Protein AF-A0A526Z137-F1 (afdb_monomer_lite)

Foldseek 3Di:
DVLCVLLLNDPPPDDDDDFDWDQAPVDHPDIDTSNPADSPHPVSVVCEPPPDDDDDPPVVVVPDVVDDPD

Sequence (70 aa):
VLSQAVMGILPNTAHVRGRILFSDPEKPGTTQDILQMPRDGPEIRALRGSRIGKIFQEPMTSLSPLHTIG

Radius of gyration: 13.03 Å; chains: 1; bounding box: 35×22×30 Å

Structure (mmCIF, N/CA/C/O backbone):
data_AF-A0A526Z137-F1
#
_entry.id   AF-A0A526Z137-F1
#
loop_
_atom_site.group_PDB
_atom_site.id
_atom_site.type_sym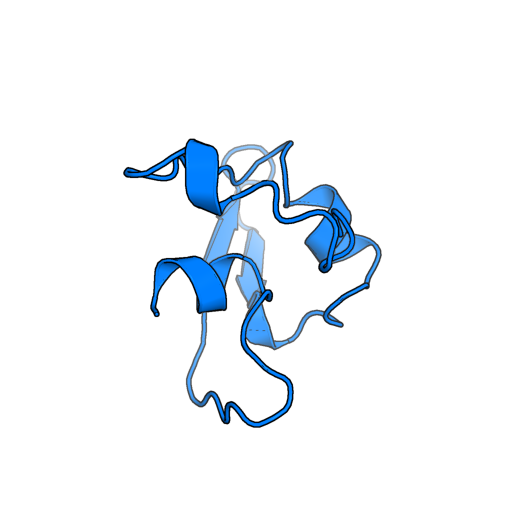bol
_atom_site.label_atom_id
_atom_site.label_alt_id
_atom_site.label_comp_id
_atom_site.label_asym_id
_atom_site.label_entity_id
_atom_site.label_seq_id
_atom_site.pdbx_PDB_ins_code
_atom_site.Cartn_x
_atom_site.Cartn_y
_atom_site.Cartn_z
_atom_site.occupancy
_atom_site.B_iso_or_equiv
_atom_site.auth_seq_id
_atom_site.auth_comp_id
_atom_site.auth_asym_id
_atom_site.auth_atom_id
_atom_site.pdbx_PDB_model_num
ATOM 1 N N . VAL A 1 1 ? 5.574 -11.464 -1.032 1.00 72.31 1 VAL A N 1
ATOM 2 C CA . VAL A 1 1 ? 4.260 -11.263 -1.686 1.00 72.31 1 VAL A CA 1
ATOM 3 C C . VAL A 1 1 ? 3.265 -10.516 -0.799 1.00 72.31 1 VAL A C 1
ATOM 5 O O . VAL A 1 1 ? 2.943 -9.387 -1.137 1.00 72.31 1 VAL A O 1
ATOM 8 N N . LEU A 1 2 ? 2.832 -11.049 0.354 1.00 83.00 2 LEU A N 1
ATOM 9 C CA . LEU A 1 2 ? 1.804 -10.391 1.190 1.00 83.00 2 LEU A CA 1
ATOM 10 C C . LEU A 1 2 ? 2.199 -8.977 1.652 1.00 83.00 2 LEU A C 1
ATOM 12 O O . LEU A 1 2 ? 1.452 -8.025 1.459 1.00 83.00 2 LEU A O 1
ATOM 16 N N . SER A 1 3 ? 3.425 -8.806 2.149 1.00 82.38 3 SER A N 1
ATOM 17 C CA . SER A 1 3 ? 3.935 -7.485 2.543 1.00 82.38 3 SER A CA 1
ATOM 18 C C . SER A 1 3 ? 4.081 -6.501 1.374 1.00 82.38 3 SER A C 1
ATOM 20 O O . SER A 1 3 ? 3.976 -5.300 1.577 1.00 82.38 3 SER A O 1
ATOM 22 N N . GLN A 1 4 ? 4.298 -6.979 0.143 1.00 83.81 4 GLN A N 1
ATOM 23 C CA . GLN A 1 4 ? 4.345 -6.117 -1.048 1.00 83.81 4 GLN A CA 1
ATOM 24 C C . GLN A 1 4 ? 2.943 -5.670 -1.473 1.00 83.81 4 GLN A C 1
ATOM 26 O O . GLN A 1 4 ? 2.787 -4.539 -1.922 1.00 83.81 4 GLN A O 1
ATOM 31 N N . ALA A 1 5 ? 1.939 -6.537 -1.300 1.00 86.06 5 ALA A N 1
ATOM 32 C CA . ALA A 1 5 ? 0.537 -6.216 -1.550 1.00 86.06 5 ALA A CA 1
ATOM 33 C C . ALA A 1 5 ? 0.031 -5.136 -0.586 1.00 86.06 5 ALA A C 1
ATOM 35 O O . ALA A 1 5 ? -0.516 -4.136 -1.035 1.0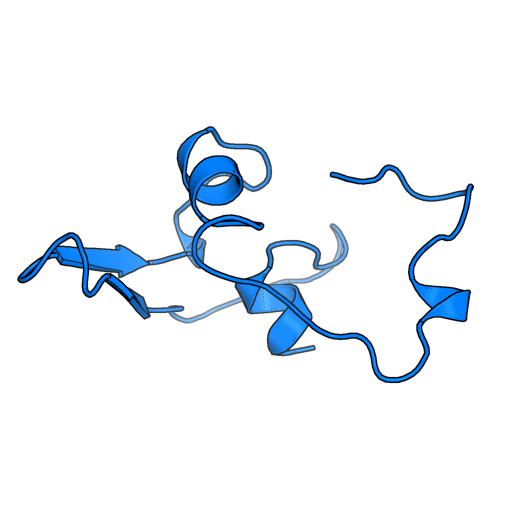0 86.06 5 ALA A O 1
ATOM 36 N N . VAL A 1 6 ? 0.303 -5.289 0.716 1.00 87.06 6 VAL A N 1
ATOM 37 C CA . VAL A 1 6 ? -0.037 -4.282 1.740 1.00 87.06 6 VAL A CA 1
ATOM 38 C C . VAL A 1 6 ? 0.650 -2.946 1.451 1.00 87.06 6 VAL A C 1
ATOM 40 O O . VAL A 1 6 ? 0.039 -1.893 1.568 1.00 87.06 6 VAL A O 1
ATOM 43 N N . MET A 1 7 ? 1.912 -2.978 1.018 1.00 85.81 7 MET A N 1
ATOM 44 C CA . MET A 1 7 ? 2.645 -1.764 0.669 1.00 85.81 7 MET A CA 1
ATOM 45 C C . MET A 1 7 ? 2.273 -1.206 -0.714 1.00 85.81 7 MET A C 1
ATOM 47 O O . MET A 1 7 ? 2.772 -0.149 -1.064 1.00 85.81 7 MET A O 1
ATOM 51 N N . GLY A 1 8 ? 1.429 -1.855 -1.525 1.00 81.69 8 GLY A N 1
ATOM 52 C CA . GLY A 1 8 ? 1.060 -1.397 -2.877 1.00 81.69 8 GLY A CA 1
ATOM 53 C C . GLY A 1 8 ? 2.208 -1.372 -3.906 1.00 81.69 8 GLY A C 1
ATOM 54 O O . GLY A 1 8 ? 2.106 -0.709 -4.940 1.00 81.69 8 GLY A O 1
ATOM 55 N N . ILE A 1 9 ? 3.288 -2.115 -3.646 1.00 82.50 9 ILE A N 1
ATOM 56 C CA . ILE A 1 9 ? 4.516 -2.172 -4.468 1.00 82.50 9 ILE A CA 1
ATOM 57 C C . ILE A 1 9 ? 4.613 -3.457 -5.307 1.00 82.50 9 ILE A C 1
ATOM 59 O O . ILE A 1 9 ? 5.701 -3.908 -5.658 1.00 82.50 9 ILE A O 1
ATOM 63 N N . LEU A 1 10 ? 3.483 -4.104 -5.590 1.00 84.81 10 LEU A N 1
ATOM 64 C CA . LEU A 1 10 ? 3.466 -5.265 -6.479 1.00 84.81 10 LEU A CA 1
ATOM 65 C C . LEU A 1 10 ? 3.835 -4.863 -7.921 1.00 84.81 10 LEU A C 1
ATOM 67 O O . LEU A 1 10 ? 3.551 -3.741 -8.330 1.00 84.81 10 LEU A O 1
ATOM 71 N N . PRO A 1 11 ? 4.438 -5.748 -8.726 1.00 83.00 11 PRO A N 1
ATOM 72 C CA . PRO A 1 11 ? 4.686 -5.465 -10.140 1.00 83.00 11 PRO A CA 1
ATOM 73 C C . PRO A 1 11 ? 3.396 -5.111 -10.894 1.00 83.00 11 PRO A C 1
ATOM 75 O O . PRO A 1 11 ? 2.330 -5.619 -10.555 1.00 83.00 11 PRO A O 1
ATOM 78 N N . ASN A 1 12 ? 3.487 -4.314 -11.964 1.00 81.06 12 ASN A N 1
ATOM 79 C CA . ASN A 1 12 ? 2.322 -3.952 -12.796 1.00 81.06 12 ASN A CA 1
ATOM 80 C C . ASN A 1 12 ? 1.632 -5.167 -13.445 1.00 81.06 12 ASN A C 1
ATOM 82 O O . ASN A 1 12 ? 0.480 -5.080 -13.849 1.00 81.06 12 ASN A O 1
ATOM 86 N N . THR A 1 13 ? 2.330 -6.299 -13.541 1.00 88.25 13 THR A N 1
ATOM 87 C CA . THR A 1 13 ? 1.804 -7.572 -14.049 1.00 88.25 13 THR A CA 1
ATOM 88 C C . THR A 1 13 ? 0.998 -8.358 -13.008 1.00 88.25 13 THR A C 1
ATOM 90 O O . THR A 1 13 ? 0.328 -9.335 -13.350 1.00 88.25 13 THR A O 1
ATOM 93 N N . ALA A 1 14 ? 1.056 -7.967 -11.732 1.00 85.56 14 ALA A N 1
ATOM 94 C CA . ALA A 1 14 ? 0.379 -8.669 -10.654 1.00 85.56 14 ALA A CA 1
ATOM 95 C C . ALA A 1 14 ? -1.123 -8.363 -10.644 1.00 85.56 14 ALA A C 1
ATOM 97 O O . ALA A 1 14 ? -1.541 -7.209 -10.669 1.00 85.56 14 ALA A O 1
ATOM 98 N N . HIS A 1 15 ? -1.933 -9.414 -10.522 1.00 86.62 15 HIS A N 1
ATOM 99 C CA . HIS A 1 15 ? -3.375 -9.306 -10.331 1.00 86.62 15 HIS A CA 1
ATOM 100 C C . HIS A 1 15 ? -3.718 -9.681 -8.892 1.00 86.62 15 HIS A C 1
ATOM 102 O O . HIS A 1 15 ? -3.388 -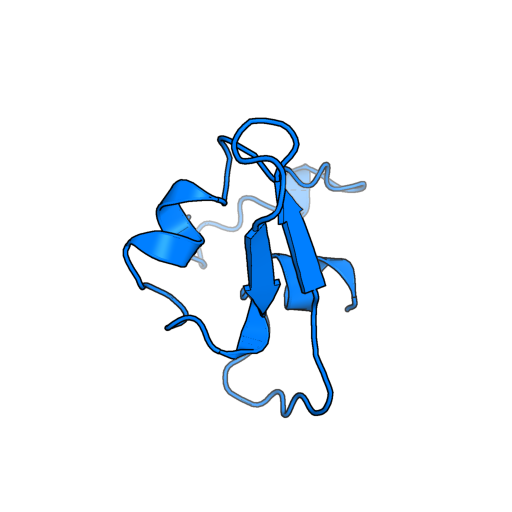10.775 -8.434 1.00 86.62 15 HIS A O 1
ATOM 108 N N . VAL A 1 16 ? -4.390 -8.778 -8.179 1.00 88.25 16 VAL A N 1
ATOM 109 C CA . VAL A 1 16 ? -4.808 -8.989 -6.788 1.00 88.25 16 VAL A CA 1
ATOM 110 C C . VAL A 1 16 ? -6.329 -9.041 -6.729 1.00 88.25 16 VAL A C 1
ATOM 112 O O . VAL A 1 16 ? -7.009 -8.232 -7.354 1.00 88.25 16 VAL A O 1
ATOM 115 N N . ARG A 1 17 ? -6.871 -9.998 -5.973 1.00 89.56 17 ARG A N 1
ATOM 116 C CA . ARG A 1 17 ? -8.297 -10.085 -5.636 1.00 89.56 17 ARG A CA 1
ATOM 117 C C . ARG A 1 17 ? -8.447 -10.227 -4.125 1.00 89.56 17 ARG A C 1
ATOM 119 O O . ARG A 1 17 ? -7.579 -10.806 -3.476 1.00 89.56 17 ARG A O 1
ATOM 126 N N . GLY A 1 18 ? -9.555 -9.727 -3.585 1.00 91.62 18 GLY A N 1
ATOM 127 C CA . GLY A 1 18 ? -9.827 -9.712 -2.148 1.00 91.62 18 GLY A CA 1
ATOM 128 C C . GLY A 1 18 ? -9.799 -8.297 -1.579 1.00 91.62 18 GLY A C 1
ATOM 129 O O . GLY A 1 18 ? -10.061 -7.342 -2.304 1.00 91.62 18 GLY A O 1
ATOM 130 N N . ARG A 1 19 ? -9.522 -8.185 -0.277 1.00 93.94 19 ARG A N 1
ATOM 131 C CA . ARG A 1 19 ? -9.496 -6.919 0.469 1.00 93.94 19 ARG A CA 1
ATOM 132 C C . ARG A 1 19 ? -8.339 -6.919 1.456 1.00 93.94 19 ARG A C 1
ATOM 134 O O . ARG A 1 19 ? -8.048 -7.961 2.044 1.00 93.94 19 ARG A O 1
ATOM 141 N N . ILE A 1 20 ? -7.710 -5.767 1.658 1.00 92.94 20 ILE A N 1
ATOM 142 C CA . ILE A 1 20 ? -6.705 -5.566 2.706 1.00 92.94 20 ILE A CA 1
ATOM 143 C C . ILE A 1 20 ? -7.248 -4.483 3.628 1.00 92.94 20 ILE A C 1
ATOM 145 O O . ILE A 1 20 ? -7.143 -3.296 3.340 1.00 92.94 20 ILE A O 1
ATOM 149 N N . LEU A 1 21 ? -7.857 -4.908 4.730 1.00 94.12 21 LEU A N 1
ATOM 150 C CA . LEU A 1 21 ? -8.520 -4.008 5.665 1.00 94.12 21 LEU A CA 1
ATOM 151 C C . LEU A 1 21 ? -7.517 -3.481 6.693 1.00 94.12 21 LEU A C 1
ATOM 153 O O . LEU A 1 21 ? -6.891 -4.259 7.411 1.00 94.12 21 LEU A O 1
ATOM 157 N N . PHE A 1 22 ? -7.389 -2.161 6.768 1.00 92.75 22 PHE A N 1
ATOM 158 C CA . PHE A 1 22 ? -6.589 -1.460 7.761 1.00 92.75 22 PHE A CA 1
ATOM 159 C C . PHE A 1 22 ? -7.499 -0.647 8.678 1.00 92.75 22 PHE A C 1
ATOM 161 O O . PHE A 1 22 ? -8.162 0.298 8.243 1.00 92.75 22 PHE A O 1
ATOM 168 N N . SER A 1 23 ? -7.528 -1.034 9.949 1.00 93.06 23 SER A N 1
ATOM 169 C CA . SER A 1 23 ? -8.205 -0.296 11.012 1.00 93.06 23 SER A CA 1
ATOM 170 C C . SER A 1 23 ? -7.164 0.507 11.772 1.00 93.06 23 SER A C 1
ATOM 172 O O . SER A 1 23 ? -6.231 -0.048 12.352 1.00 93.06 23 SER A O 1
ATOM 174 N N . ASP A 1 24 ? -7.315 1.820 11.726 1.00 90.19 24 ASP A N 1
ATOM 175 C CA . ASP A 1 24 ? -6.340 2.767 12.234 1.00 90.19 24 ASP A CA 1
ATOM 176 C C . ASP A 1 24 ? -6.617 3.080 13.725 1.00 90.19 24 ASP A C 1
ATOM 178 O O . ASP A 1 24 ? -7.675 3.635 14.030 1.00 90.19 24 ASP A O 1
ATOM 182 N N . PRO A 1 25 ? -5.686 2.794 14.662 1.00 88.44 25 PRO A N 1
ATOM 183 C CA . PRO A 1 25 ? -5.864 3.120 16.082 1.00 88.44 25 PRO A CA 1
ATOM 184 C C . PRO A 1 25 ? -6.022 4.618 16.393 1.00 88.44 25 PRO A C 1
ATOM 186 O O . PRO A 1 25 ? -6.649 4.968 17.387 1.00 88.44 25 PRO A O 1
ATOM 189 N N . GLU A 1 26 ? -5.475 5.506 15.558 1.00 87.50 26 GLU A N 1
ATOM 190 C CA . GLU A 1 26 ? -5.615 6.965 15.688 1.00 87.50 26 GLU A CA 1
ATOM 191 C C . GLU A 1 26 ? -6.936 7.475 15.098 1.00 87.50 26 GLU A C 1
ATOM 193 O O . GLU A 1 26 ? -7.337 8.607 15.364 1.00 87.50 26 GLU A O 1
ATOM 198 N N . LYS A 1 27 ? -7.643 6.643 14.322 1.00 86.56 27 LYS A N 1
ATOM 199 C CA . LYS A 1 27 ? -8.981 6.935 13.789 1.00 86.56 27 LYS A CA 1
ATOM 200 C C . LYS A 1 27 ? -9.962 5.814 14.154 1.00 86.56 27 LYS A C 1
ATOM 202 O O . LYS A 1 27 ? -10.402 5.064 13.270 1.00 86.56 27 LYS A O 1
ATOM 207 N N . PRO A 1 28 ? -10.326 5.691 15.445 1.00 86.69 28 PRO A N 1
ATOM 208 C CA . PRO A 1 28 ? -11.211 4.635 15.917 1.00 86.69 28 PRO A CA 1
ATOM 209 C C . PRO A 1 28 ? -12.531 4.613 15.140 1.00 86.69 28 PRO A C 1
ATOM 211 O O . PRO A 1 28 ? -13.096 5.656 14.817 1.00 86.69 28 PRO A O 1
ATOM 214 N N . GLY A 1 29 ? -13.024 3.414 14.831 1.00 87.25 29 GLY A N 1
ATOM 215 C CA . GLY A 1 29 ? -14.273 3.226 14.085 1.00 87.25 29 GLY A CA 1
ATOM 216 C C . GLY A 1 29 ? -14.141 3.348 12.565 1.00 87.25 29 GLY A C 1
ATOM 217 O O . GLY A 1 29 ? -15.110 3.084 11.858 1.00 87.25 29 GLY A O 1
ATOM 218 N N . THR A 1 30 ? -12.956 3.676 12.039 1.00 88.19 30 THR A N 1
ATOM 219 C CA . THR A 1 30 ? -12.701 3.674 10.593 1.00 88.19 30 THR A CA 1
ATOM 220 C C . THR A 1 30 ? -11.908 2.439 10.173 1.00 88.19 30 THR A C 1
ATOM 222 O O . THR A 1 30 ? -10.959 2.021 10.834 1.00 88.19 30 THR A O 1
ATOM 225 N N . THR A 1 31 ? -12.319 1.820 9.067 1.00 92.62 31 THR A N 1
ATOM 226 C CA . THR A 1 31 ? -11.584 0.726 8.422 1.00 92.62 31 THR A CA 1
ATOM 227 C C . THR A 1 31 ? -11.492 1.029 6.940 1.00 92.62 31 THR A C 1
ATOM 229 O O . THR A 1 31 ? -12.505 1.292 6.296 1.00 92.62 31 THR A O 1
ATOM 232 N N . GLN A 1 32 ? -10.275 1.015 6.412 1.00 91.69 32 GLN A N 1
ATOM 233 C CA . GLN A 1 32 ? -9.985 1.368 5.029 1.00 91.69 32 GLN A CA 1
ATOM 234 C C . GLN A 1 32 ? -9.490 0.135 4.279 1.00 91.69 32 GLN A C 1
ATOM 236 O O . GLN A 1 32 ? -8.669 -0.616 4.802 1.00 91.69 32 GLN A O 1
ATOM 241 N N . ASP A 1 33 ? -9.976 -0.079 3.058 1.00 93.81 33 ASP A N 1
ATOM 242 C CA . ASP A 1 33 ? -9.435 -1.119 2.183 1.00 93.81 33 ASP A CA 1
ATOM 243 C C . ASP A 1 33 ? -8.278 -0.551 1.361 1.00 93.81 33 ASP A C 1
ATOM 245 O O . ASP A 1 33 ? -8.478 0.250 0.447 1.00 93.81 33 ASP A O 1
ATOM 249 N N . ILE A 1 34 ? -7.062 -0.984 1.680 1.00 92.06 34 ILE A N 1
ATOM 250 C CA . ILE A 1 34 ? -5.831 -0.550 1.016 1.00 92.06 34 ILE A CA 1
ATOM 251 C C . ILE A 1 34 ? -5.862 -0.862 -0.487 1.00 92.06 34 ILE A C 1
ATOM 253 O O . ILE A 1 34 ? -5.305 -0.103 -1.276 1.00 92.06 34 ILE A O 1
ATOM 257 N N . LEU A 1 35 ? -6.528 -1.944 -0.913 1.00 91.06 35 LEU A N 1
ATOM 258 C CA . LEU A 1 35 ? -6.576 -2.318 -2.333 1.00 91.06 35 LEU A CA 1
ATOM 259 C C . LEU A 1 35 ? -7.440 -1.382 -3.186 1.00 91.06 35 LEU A C 1
ATOM 261 O O . LEU A 1 35 ? -7.293 -1.383 -4.405 1.00 91.06 35 LEU A O 1
ATOM 265 N N . GLN A 1 36 ? -8.328 -0.600 -2.567 1.00 90.75 36 GLN A N 1
ATOM 266 C CA . GLN A 1 36 ? -9.146 0.400 -3.261 1.00 90.75 36 GLN A CA 1
ATOM 267 C C . GLN A 1 36 ? -8.406 1.734 -3.443 1.00 90.75 36 GLN A C 1
ATOM 269 O O . GLN A 1 36 ? -8.878 2.604 -4.172 1.00 90.75 36 GLN A O 1
ATOM 274 N N . MET A 1 37 ? -7.251 1.909 -2.795 1.00 89.69 37 MET A N 1
ATOM 275 C CA . MET A 1 37 ? -6.476 3.143 -2.883 1.00 89.69 37 MET A CA 1
ATOM 276 C C . MET A 1 37 ? -5.673 3.191 -4.189 1.00 89.69 37 MET A C 1
ATOM 278 O O . MET A 1 37 ? -5.057 2.190 -4.576 1.00 89.69 37 MET A O 1
ATOM 282 N N . PRO A 1 38 ? -5.592 4.355 -4.859 1.00 87.88 38 PRO A N 1
ATOM 283 C CA . PRO A 1 38 ? -4.676 4.533 -5.978 1.00 87.88 38 PRO A CA 1
ATOM 284 C C . PRO A 1 38 ? -3.233 4.273 -5.528 1.00 87.88 38 PRO A C 1
ATOM 286 O O . PRO A 1 38 ? -2.823 4.737 -4.465 1.00 87.88 38 PRO A O 1
ATOM 289 N N . ARG A 1 39 ? -2.443 3.557 -6.339 1.00 82.88 39 ARG A N 1
ATOM 290 C CA . ARG A 1 39 ? -1.090 3.082 -5.965 1.00 82.88 39 ARG A CA 1
ATOM 291 C C . ARG A 1 39 ? -0.122 4.187 -5.535 1.00 82.88 39 ARG A C 1
ATOM 293 O O . ARG A 1 39 ? 0.690 3.946 -4.638 1.00 82.88 39 ARG A O 1
ATOM 300 N N . ASP A 1 40 ? -0.283 5.364 -6.138 1.00 83.69 40 ASP A N 1
ATOM 301 C CA . ASP A 1 40 ? 0.441 6.606 -5.848 1.00 83.69 40 ASP A CA 1
ATOM 302 C C . ASP A 1 40 ? -0.539 7.709 -5.409 1.00 83.69 40 ASP A C 1
ATOM 304 O O . ASP A 1 40 ? -0.361 8.897 -5.681 1.00 83.69 40 ASP A O 1
ATOM 308 N N . GLY A 1 41 ? -1.636 7.318 -4.763 1.00 87.88 41 GLY A N 1
ATOM 309 C CA . GLY A 1 41 ? -2.607 8.237 -4.188 1.00 87.88 41 GLY A CA 1
ATOM 310 C C . GLY A 1 41 ? -2.077 8.919 -2.921 1.00 87.88 41 GLY A C 1
ATOM 311 O O . GLY A 1 41 ? -1.174 8.404 -2.254 1.00 87.88 41 GLY A O 1
ATOM 312 N N . PRO A 1 42 ? -2.641 10.077 -2.542 1.00 89.12 42 PRO A N 1
ATOM 313 C CA . PRO A 1 42 ? -2.292 10.738 -1.287 1.00 89.12 42 PRO A CA 1
ATOM 314 C C . PRO A 1 42 ? -2.594 9.862 -0.060 1.00 89.12 42 PRO A C 1
ATOM 316 O O . PRO A 1 42 ? -1.831 9.896 0.900 1.00 89.12 42 PRO A O 1
ATOM 319 N N . GLU A 1 43 ? -3.644 9.036 -0.102 1.00 88.69 43 GLU A N 1
ATOM 320 C CA . GLU A 1 43 ? -4.059 8.191 1.02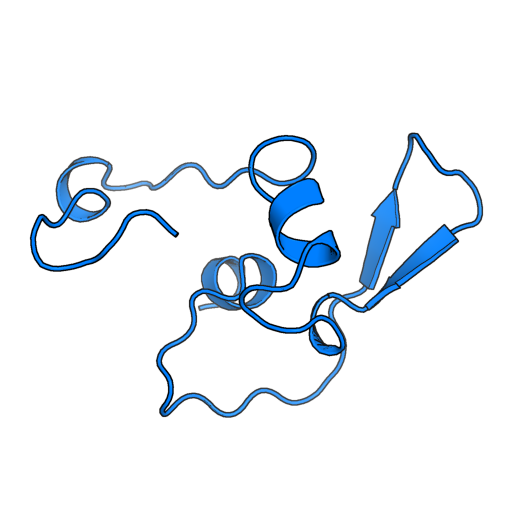8 1.00 88.69 43 GLU A CA 1
ATOM 321 C C . GLU A 1 43 ? -3.044 7.081 1.316 1.00 88.69 43 GLU A C 1
ATOM 323 O O . GLU A 1 43 ? -2.594 6.927 2.452 1.00 88.69 43 GLU A O 1
ATOM 328 N N . ILE A 1 44 ? -2.613 6.348 0.282 1.00 88.88 44 ILE A N 1
ATOM 329 C CA . ILE A 1 44 ? -1.634 5.271 0.461 1.00 88.88 44 ILE A CA 1
ATOM 330 C C . ILE A 1 44 ? -0.258 5.819 0.851 1.00 88.88 44 ILE A C 1
ATOM 332 O O . ILE A 1 44 ? 0.428 5.214 1.673 1.00 88.88 44 ILE A O 1
ATOM 336 N N . ARG A 1 45 ? 0.138 6.991 0.327 1.00 88.81 45 ARG A N 1
ATOM 337 C CA . ARG A 1 45 ? 1.371 7.675 0.746 1.00 88.81 45 ARG A CA 1
ATOM 338 C C . ARG A 1 45 ? 1.309 8.131 2.196 1.00 88.81 45 ARG A C 1
ATOM 340 O O . ARG A 1 45 ? 2.295 7.976 2.902 1.00 88.81 45 ARG A O 1
ATOM 347 N N . ALA A 1 46 ? 0.167 8.653 2.644 1.00 88.38 46 ALA A N 1
ATOM 348 C CA . ALA A 1 46 ? -0.013 9.043 4.035 1.00 88.38 46 ALA A CA 1
ATOM 349 C C . ALA A 1 46 ? 0.091 7.837 4.977 1.00 88.38 46 ALA A C 1
ATOM 351 O O . ALA A 1 46 ? 0.617 7.991 6.069 1.00 88.38 46 ALA A O 1
ATOM 352 N N . LEU A 1 47 ? -0.358 6.645 4.566 1.00 88.69 47 LEU A N 1
ATOM 353 C CA . LEU A 1 47 ? -0.229 5.419 5.364 1.00 88.69 47 LEU A CA 1
ATOM 354 C C . LEU A 1 47 ? 1.198 4.854 5.382 1.00 88.69 47 LEU A C 1
ATOM 356 O O . LEU A 1 47 ? 1.672 4.406 6.430 1.00 88.69 47 LEU A O 1
ATOM 360 N N . ARG A 1 48 ? 1.887 4.854 4.235 1.00 88.88 48 ARG A N 1
ATOM 361 C CA . ARG A 1 48 ? 3.261 4.345 4.111 1.00 88.88 48 ARG A CA 1
ATOM 362 C C . ARG A 1 48 ? 4.224 5.184 4.953 1.00 88.88 48 ARG A C 1
ATOM 364 O O . ARG A 1 48 ? 4.219 6.406 4.904 1.00 88.88 48 ARG A O 1
ATOM 371 N N . GLY A 1 49 ? 5.078 4.521 5.725 1.00 82.56 49 GLY A N 1
ATOM 372 C CA . GLY A 1 49 ? 6.124 5.163 6.524 1.00 82.56 49 GLY A CA 1
ATOM 373 C C . GLY A 1 49 ? 5.629 5.820 7.814 1.00 82.56 49 GLY A C 1
ATOM 374 O O . GLY A 1 49 ? 6.334 5.743 8.813 1.00 82.56 49 GLY A O 1
ATOM 375 N N . SER A 1 50 ? 4.422 6.397 7.831 1.00 86.75 50 SER A N 1
ATOM 376 C CA . SER A 1 50 ? 3.855 6.990 9.051 1.00 86.75 50 SER A CA 1
ATOM 377 C C . SER A 1 50 ? 3.091 5.968 9.902 1.00 86.75 50 SER A C 1
ATOM 379 O O . SER A 1 50 ? 3.253 5.942 11.119 1.00 86.75 50 SER A O 1
ATOM 381 N N . ARG A 1 51 ? 2.279 5.102 9.273 1.00 89.69 51 ARG A N 1
ATOM 382 C CA . ARG A 1 51 ? 1.414 4.127 9.965 1.00 89.69 51 ARG A CA 1
ATOM 383 C C . ARG A 1 51 ? 1.792 2.683 9.671 1.00 89.69 51 ARG A C 1
ATOM 385 O O . ARG A 1 51 ? 1.621 1.820 10.526 1.00 89.69 51 ARG A O 1
ATOM 392 N N . ILE A 1 52 ? 2.302 2.416 8.468 1.00 88.50 52 ILE A N 1
ATOM 393 C CA . ILE A 1 52 ? 2.709 1.084 8.016 1.00 88.50 52 ILE A CA 1
ATOM 394 C C . ILE A 1 52 ? 4.151 1.154 7.514 1.00 88.50 52 ILE A C 1
ATOM 396 O O . ILE A 1 52 ? 4.460 1.841 6.539 1.00 88.50 52 ILE A O 1
ATOM 400 N N . GLY A 1 53 ? 5.028 0.405 8.177 1.00 86.44 53 GLY A N 1
ATOM 401 C CA . GLY A 1 53 ? 6.419 0.221 7.787 1.00 86.44 53 GLY A CA 1
ATOM 402 C C . GLY A 1 53 ? 6.725 -1.251 7.551 1.00 86.44 53 GLY A C 1
ATOM 403 O O . GLY A 1 53 ? 6.135 -2.136 8.171 1.00 86.44 53 GLY A O 1
ATOM 404 N N . LYS A 1 54 ? 7.670 -1.522 6.653 1.00 81.75 54 LYS A N 1
ATOM 405 C CA . LYS A 1 54 ? 8.190 -2.867 6.414 1.00 81.75 54 LYS A CA 1
ATOM 406 C C . LYS A 1 54 ? 9.690 -2.876 6.679 1.00 81.75 54 LYS A C 1
ATOM 408 O O . LYS A 1 54 ? 10.420 -2.104 6.069 1.00 81.75 54 LYS A O 1
ATOM 413 N N . ILE A 1 55 ? 10.138 -3.799 7.525 1.00 81.12 55 ILE A N 1
ATOM 414 C CA . ILE A 1 55 ? 11.559 -4.111 7.700 1.00 81.12 55 ILE A CA 1
ATOM 415 C C . ILE A 1 55 ? 11.907 -5.242 6.730 1.00 81.12 55 ILE A C 1
ATOM 417 O O . ILE A 1 55 ? 11.269 -6.298 6.731 1.00 81.12 55 ILE A O 1
ATOM 421 N N . PHE A 1 56 ? 12.876 -5.002 5.853 1.00 73.69 56 PHE A N 1
ATOM 422 C CA . PHE A 1 56 ? 13.340 -5.998 4.893 1.00 73.69 56 PHE A CA 1
ATOM 423 C C . PHE A 1 56 ? 14.407 -6.880 5.547 1.00 73.69 56 PHE A C 1
ATOM 425 O O . PHE A 1 56 ? 15.308 -6.368 6.203 1.00 73.69 56 PHE A O 1
ATOM 432 N N . GLN A 1 57 ? 14.299 -8.203 5.376 1.00 70.19 57 GLN A N 1
ATOM 433 C CA . GLN A 1 57 ? 15.269 -9.148 5.947 1.00 70.19 57 GLN A CA 1
ATOM 434 C C . GLN A 1 57 ? 16.636 -9.085 5.245 1.00 70.19 57 GLN A C 1
ATOM 436 O O . GLN A 1 57 ? 17.651 -9.376 5.864 1.00 70.19 57 GLN A O 1
ATOM 441 N N . GLU A 1 58 ? 16.674 -8.616 3.995 1.00 73.81 58 GLU A N 1
ATOM 442 C CA . GLU A 1 58 ? 17.898 -8.314 3.249 1.00 73.81 58 GLU A CA 1
ATOM 443 C C . GLU A 1 58 ? 17.910 -6.815 2.893 1.00 73.81 58 GLU A C 1
ATOM 445 O O . GLU A 1 58 ? 17.408 -6.409 1.841 1.00 73.81 58 GLU A O 1
ATOM 450 N N . PRO A 1 59 ? 18.425 -5.940 3.773 1.00 59.41 59 PRO A N 1
ATOM 451 C CA . PRO A 1 59 ? 18.350 -4.491 3.569 1.00 59.41 59 PRO A CA 1
ATOM 452 C C . PRO A 1 59 ? 19.093 -4.024 2.307 1.00 59.41 59 PRO A C 1
ATOM 454 O O . PRO A 1 59 ? 18.677 -3.063 1.664 1.00 59.41 59 PRO A O 1
ATOM 457 N N . MET A 1 60 ? 20.139 -4.747 1.898 1.00 62.53 60 MET A N 1
ATOM 458 C CA . MET A 1 60 ? 20.979 -4.396 0.749 1.00 62.53 60 MET A CA 1
ATOM 459 C C . MET A 1 60 ? 20.259 -4.511 -0.605 1.00 62.53 60 MET A C 1
ATOM 461 O O . MET A 1 60 ? 20.588 -3.773 -1.528 1.00 62.53 60 MET A O 1
ATOM 465 N N . THR A 1 61 ? 19.254 -5.384 -0.741 1.00 60.84 61 THR A N 1
ATOM 466 C CA . THR A 1 61 ? 18.478 -5.541 -1.989 1.00 60.84 61 THR A CA 1
ATOM 467 C C . THR A 1 61 ? 17.314 -4.553 -2.098 1.00 60.84 61 THR A C 1
ATOM 469 O O . THR A 1 61 ? 16.692 -4.433 -3.153 1.00 60.84 61 THR A O 1
ATOM 472 N N . SER A 1 62 ? 17.028 -3.812 -1.023 1.00 57.94 62 SER A N 1
ATOM 473 C CA . SER A 1 62 ? 15.852 -2.940 -0.910 1.00 57.94 62 SER A CA 1
ATOM 474 C C . SER A 1 62 ? 16.075 -1.536 -1.486 1.00 57.94 62 SER A C 1
ATOM 476 O O . SER A 1 62 ? 15.111 -0.842 -1.795 1.00 57.94 62 SER A O 1
ATOM 478 N N . LEU A 1 63 ? 17.336 -1.134 -1.670 1.00 60.47 63 LEU A N 1
ATOM 479 C CA . LEU A 1 63 ? 17.756 0.156 -2.228 1.00 60.47 63 LEU A CA 1
ATOM 480 C C . LEU A 1 63 ? 18.443 -0.045 -3.584 1.00 60.47 63 LEU A C 1
ATOM 482 O O . LEU A 1 63 ? 19.577 0.373 -3.805 1.00 60.47 63 LEU A O 1
ATOM 486 N N . SER A 1 64 ? 17.760 -0.734 -4.499 1.00 56.50 64 SER A N 1
ATOM 487 C CA . SER A 1 64 ? 18.235 -0.854 -5.876 1.00 56.50 64 SER A CA 1
ATOM 488 C C . SER A 1 64 ? 18.150 0.515 -6.567 1.00 56.50 64 SER A C 1
ATOM 490 O O . SER A 1 64 ? 17.049 1.051 -6.671 1.00 56.50 64 SER A O 1
ATOM 492 N N . PRO A 1 65 ? 19.253 1.058 -7.116 1.00 56.38 65 PRO A N 1
ATOM 493 C CA . PRO A 1 65 ? 19.233 2.331 -7.844 1.00 56.38 65 PRO A CA 1
ATOM 494 C C . PRO A 1 65 ? 18.421 2.269 -9.150 1.00 56.38 65 PRO A C 1
ATOM 496 O O . PRO A 1 65 ? 18.172 3.296 -9.770 1.00 56.38 65 PRO A O 1
ATOM 499 N N . LEU A 1 66 ? 18.001 1.070 -9.570 1.00 55.69 66 LEU A N 1
ATOM 500 C CA . LEU A 1 66 ? 17.129 0.847 -10.726 1.00 55.69 66 LEU A CA 1
ATOM 501 C C . LEU A 1 66 ? 15.642 1.054 -10.406 1.00 55.69 66 LEU A C 1
ATOM 503 O O . LEU A 1 66 ? 14.818 1.028 -11.317 1.00 55.69 66 LEU A O 1
ATOM 507 N N . HIS A 1 67 ? 15.289 1.230 -9.132 1.00 59.16 67 HIS A N 1
ATOM 508 C CA . HIS A 1 67 ? 13.914 1.410 -8.693 1.00 59.16 67 HIS A CA 1
ATOM 509 C C . HIS A 1 67 ? 13.792 2.718 -7.916 1.00 59.16 67 HIS A C 1
ATOM 511 O O . HIS A 1 67 ? 14.615 3.032 -7.058 1.00 59.16 67 HIS A O 1
ATOM 517 N N . THR A 1 68 ? 12.750 3.490 -8.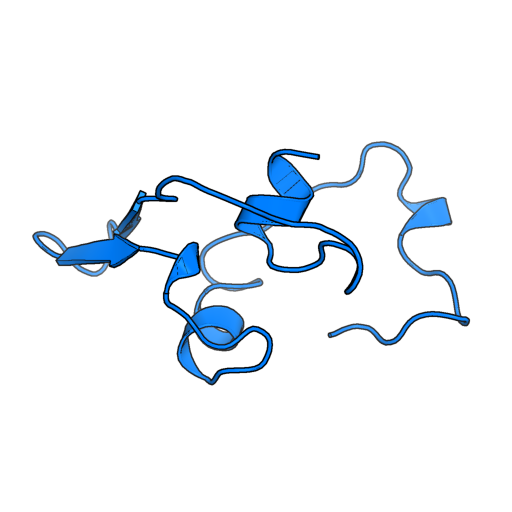212 1.00 57.44 68 THR A N 1
ATOM 518 C CA . THR A 1 68 ? 12.441 4.698 -7.450 1.00 57.44 68 THR A CA 1
ATOM 519 C C . THR A 1 68 ? 12.016 4.315 -6.038 1.00 57.44 68 THR A C 1
ATOM 521 O O . THR A 1 68 ? 11.207 3.400 -5.852 1.00 57.44 68 THR A O 1
ATOM 524 N N . ILE A 1 69 ? 12.523 5.039 -5.040 1.00 59.09 69 ILE A N 1
ATOM 525 C CA . ILE A 1 69 ? 11.861 5.080 -3.736 1.00 59.09 69 ILE A CA 1
ATOM 526 C C . ILE A 1 69 ? 10.526 5.778 -3.992 1.00 59.09 69 ILE A C 1
ATOM 528 O O . ILE A 1 69 ? 10.521 6.882 -4.535 1.00 59.09 69 ILE A O 1
ATOM 532 N N . GLY A 1 70 ? 9.435 5.050 -3.741 1.00 54.59 70 GLY A N 1
ATOM 533 C CA . GLY A 1 70 ? 8.072 5.483 -4.062 1.00 54.59 70 GLY A CA 1
ATOM 534 C C . GLY A 1 70 ? 7.704 6.846 -3.498 1.00 54.59 70 GLY A C 1
ATOM 535 O O . GLY A 1 70 ? 8.245 7.212 -2.432 1.00 54.59 70 GLY A O 1
#

pLDDT: mean 81.79, std 11.7, range [54.59, 94.12]

Secondary structure (DSSP, 8-state):
-HHHHHTT---TT----S--EEE-TTSTT-EEEGGGS-TT-HHHHHHBTTTB----SSGGGS--T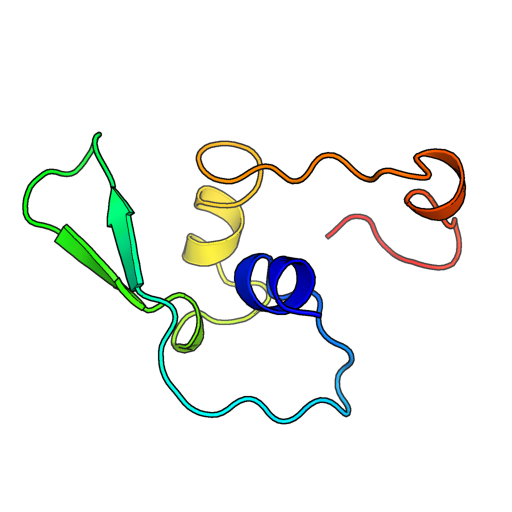TS---